Protein AF-A0A552J2L8-F1 (afdb_monomer)

Foldseek 3Di:
DDWDQDPVRDTDDPDPVVVVLVVLVVLCVVLVHDSVVVVVCVVVVVCPDPDSVVSVVVVVVVVVVVVD

Sequence (68 aa):
MPKILFKDGSILEVGINWDTFMSLVATTRKLEISFFEYVRDRISQLGNILSLATVIREQSSLNHFACS

Structure (mmCIF, N/CA/C/O backbone):
data_AF-A0A552J2L8-F1
#
_entry.id   AF-A0A552J2L8-F1
#
loop_
_atom_site.group_PDB
_atom_site.id
_atom_site.type_symbol
_atom_site.label_atom_id
_atom_site.label_alt_id
_atom_site.label_comp_id
_atom_site.label_asym_id
_atom_site.label_entity_id
_atom_site.label_seq_id
_atom_site.pdbx_PDB_ins_code
_atom_site.Cartn_x
_atom_site.Cartn_y
_atom_site.Cartn_z
_atom_site.occupancy
_atom_site.B_iso_or_equiv
_atom_site.auth_seq_id
_atom_site.auth_comp_id
_atom_site.auth_asym_id
_atom_site.auth_atom_id
_atom_site.pdbx_PDB_model_num
ATOM 1 N N . MET A 1 1 ? 18.904 2.395 -4.363 1.00 62.88 1 MET A N 1
ATOM 2 C CA . MET A 1 1 ? 18.205 2.264 -5.656 1.00 62.88 1 MET A CA 1
ATOM 3 C C . MET A 1 1 ? 18.533 0.900 -6.238 1.00 62.88 1 MET A C 1
ATOM 5 O O . MET A 1 1 ? 19.720 0.638 -6.432 1.00 62.88 1 MET A O 1
ATOM 9 N N . PRO A 1 2 ? 17.558 -0.005 -6.421 1.00 69.81 2 PRO A N 1
ATOM 10 C CA . PRO A 1 2 ? 17.830 -1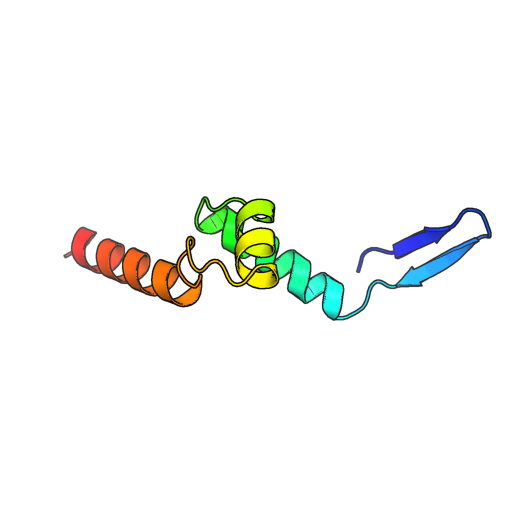.269 -7.088 1.00 69.81 2 PRO A CA 1
ATOM 11 C C . PRO A 1 2 ? 18.276 -1.011 -8.524 1.00 69.81 2 PRO A C 1
ATOM 13 O O . PRO A 1 2 ? 17.805 -0.087 -9.187 1.00 69.81 2 PRO A O 1
ATOM 16 N N . LYS A 1 3 ? 19.217 -1.832 -8.972 1.00 76.25 3 LYS A N 1
ATOM 17 C CA . LYS A 1 3 ? 19.797 -1.786 -10.308 1.00 76.25 3 LYS A CA 1
ATOM 18 C C . LYS A 1 3 ? 19.463 -3.102 -10.982 1.00 76.25 3 LYS A C 1
ATOM 20 O O . LYS A 1 3 ? 19.793 -4.157 -10.444 1.00 76.25 3 LYS A O 1
ATOM 25 N N . ILE A 1 4 ? 18.772 -3.044 -12.115 1.00 78.88 4 ILE A N 1
ATOM 26 C CA . ILE A 1 4 ? 18.489 -4.240 -12.907 1.00 78.88 4 ILE A CA 1
ATOM 27 C C . ILE A 1 4 ? 19.637 -4.393 -13.894 1.00 78.88 4 ILE A C 1
ATOM 29 O O . ILE A 1 4 ? 19.812 -3.540 -14.762 1.00 78.88 4 ILE A O 1
ATOM 33 N N . LEU A 1 5 ? 20.424 -5.457 -13.719 1.00 80.75 5 LEU A N 1
ATOM 34 C CA . LEU A 1 5 ? 21.461 -5.856 -14.661 1.00 80.75 5 LEU A CA 1
ATOM 35 C C . LEU A 1 5 ? 20.843 -6.793 -15.697 1.00 80.75 5 LEU A C 1
ATOM 37 O O . LEU A 1 5 ? 20.408 -7.900 -15.369 1.00 80.75 5 LEU A O 1
ATOM 41 N N . PHE A 1 6 ? 20.809 -6.350 -16.944 1.00 83.88 6 PHE A N 1
ATOM 42 C CA . PHE A 1 6 ? 20.386 -7.180 -18.060 1.00 83.88 6 PHE A CA 1
ATOM 43 C C . PHE A 1 6 ? 21.552 -8.043 -18.557 1.00 83.88 6 PHE A C 1
ATOM 45 O O . PHE A 1 6 ? 22.725 -7.747 -18.324 1.00 83.88 6 PHE A O 1
ATOM 52 N N . LYS A 1 7 ? 21.234 -9.147 -19.247 1.00 82.81 7 LYS A N 1
ATOM 53 C CA . LYS A 1 7 ? 22.239 -10.093 -19.773 1.00 82.81 7 LYS A CA 1
ATOM 54 C C . LYS A 1 7 ? 23.202 -9.468 -20.790 1.00 82.81 7 LYS A C 1
ATOM 56 O O . LYS A 1 7 ? 24.273 -10.019 -21.007 1.00 82.81 7 LYS A O 1
ATOM 61 N N . ASP A 1 8 ? 22.822 -8.352 -21.400 1.00 88.19 8 ASP A N 1
ATOM 62 C CA . ASP A 1 8 ? 23.647 -7.564 -22.319 1.00 88.19 8 ASP A CA 1
ATOM 63 C C . ASP A 1 8 ? 24.595 -6.584 -21.597 1.00 88.19 8 ASP A C 1
ATOM 65 O O . ASP A 1 8 ? 25.333 -5.848 -22.246 1.00 88.19 8 ASP A O 1
ATOM 69 N N . GLY A 1 9 ? 24.587 -6.572 -20.259 1.00 82.25 9 GLY A N 1
ATOM 70 C CA . GLY A 1 9 ? 25.404 -5.685 -19.436 1.00 82.25 9 GLY A CA 1
ATOM 71 C C . GLY A 1 9 ? 24.798 -4.300 -19.210 1.00 82.25 9 GLY A C 1
ATOM 72 O O . GLY A 1 9 ? 25.402 -3.493 -18.502 1.00 82.25 9 GLY A O 1
ATOM 73 N N . SER A 1 10 ? 23.613 -4.009 -19.758 1.00 75.50 10 SER A N 1
ATOM 74 C CA . SER A 1 10 ? 22.926 -2.748 -19.488 1.00 75.50 10 SER A CA 1
ATOM 75 C C . SER A 1 10 ? 22.391 -2.707 -18.052 1.00 75.50 10 SER A C 1
ATOM 77 O O . SER A 1 10 ? 21.961 -3.717 -17.485 1.00 75.50 10 SER A O 1
ATOM 79 N N . ILE A 1 11 ? 22.452 -1.521 -17.440 1.00 78.00 11 ILE A N 1
ATOM 80 C CA . ILE A 1 11 ? 21.963 -1.269 -16.084 1.00 78.00 11 ILE A CA 1
ATOM 81 C C . ILE A 1 11 ? 20.810 -0.277 -16.173 1.00 78.00 11 ILE A C 1
ATOM 83 O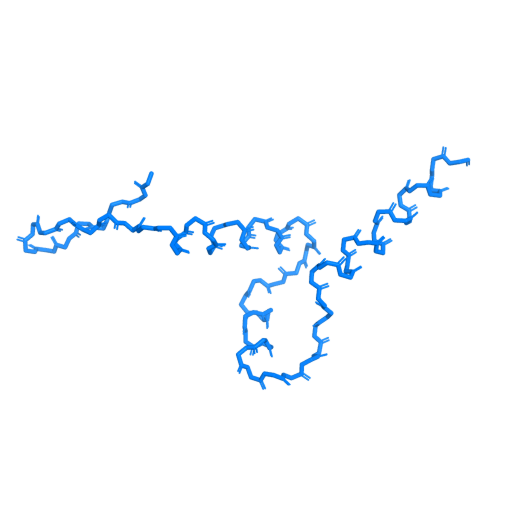 O . ILE A 1 11 ? 21.009 0.868 -16.574 1.00 78.00 11 ILE A O 1
ATOM 87 N N . LEU A 1 12 ? 19.620 -0.697 -15.746 1.00 75.50 12 LEU A N 1
ATOM 88 C CA . LEU A 1 12 ? 18.513 0.223 -15.507 1.00 75.50 12 LEU A CA 1
ATOM 89 C C . LEU A 1 12 ? 18.507 0.621 -14.033 1.00 75.50 12 LEU A C 1
ATOM 91 O O . LEU A 1 12 ? 18.281 -0.214 -13.150 1.00 75.50 12 LEU A O 1
ATOM 95 N N . GLU A 1 13 ? 18.742 1.905 -13.774 1.00 69.56 13 GLU A N 1
ATOM 96 C CA . GLU A 1 13 ? 18.397 2.499 -12.488 1.00 69.56 13 GLU A CA 1
ATOM 97 C C . GLU A 1 13 ? 16.880 2.648 -12.434 1.00 69.56 13 GLU A C 1
ATOM 99 O O . GLU A 1 13 ? 16.276 3.381 -13.220 1.00 69.56 13 GLU A O 1
ATOM 104 N N . VAL A 1 14 ? 16.243 1.900 -11.534 1.00 68.06 14 VAL A N 1
ATOM 105 C CA . VAL A 1 14 ? 14.795 1.993 -11.381 1.00 68.06 14 VAL A CA 1
ATOM 106 C C . VAL A 1 14 ? 14.500 3.308 -10.650 1.00 68.06 14 VAL A C 1
ATOM 108 O O . VAL A 1 14 ? 14.850 3.456 -9.482 1.00 68.06 14 VAL A O 1
ATOM 111 N N . GLY A 1 15 ? 13.957 4.291 -11.376 1.00 72.38 15 GLY A N 1
ATOM 112 C CA . GLY A 1 15 ? 13.759 5.668 -10.898 1.00 72.38 15 GLY A CA 1
ATOM 113 C C . GLY A 1 15 ? 12.583 5.849 -9.927 1.00 72.38 15 GLY A C 1
ATOM 114 O O . GLY A 1 15 ? 12.040 4.879 -9.411 1.00 72.38 15 GLY A O 1
ATOM 115 N N . ILE A 1 16 ? 12.147 7.103 -9.738 1.00 68.75 16 ILE A N 1
ATOM 116 C CA . ILE A 1 16 ? 11.128 7.586 -8.766 1.00 68.75 16 ILE A CA 1
ATOM 117 C C . ILE A 1 16 ? 9.865 6.705 -8.665 1.00 68.75 16 ILE A C 1
ATOM 119 O O . ILE A 1 16 ? 9.266 6.557 -7.594 1.00 68.75 16 ILE A O 1
ATOM 123 N N . ASN A 1 17 ? 9.460 6.077 -9.769 1.00 75.00 17 ASN A N 1
ATOM 124 C CA . ASN A 1 17 ? 8.311 5.176 -9.789 1.00 75.00 17 ASN A CA 1
ATOM 125 C C . ASN A 1 17 ? 8.523 3.962 -8.870 1.00 75.00 17 ASN A C 1
ATOM 127 O O . ASN A 1 17 ? 7.591 3.541 -8.193 1.00 75.00 17 ASN A O 1
ATOM 131 N N . TRP A 1 18 ? 9.743 3.435 -8.772 1.00 83.44 18 TRP A N 1
ATOM 132 C CA . TRP A 1 18 ? 10.063 2.324 -7.878 1.00 83.44 18 TRP A CA 1
ATOM 133 C C . TRP A 1 18 ? 9.900 2.679 -6.407 1.00 83.44 18 TRP A C 1
ATOM 135 O O . TRP A 1 18 ? 9.294 1.912 -5.664 1.00 83.44 18 TRP A O 1
ATOM 145 N N . ASP A 1 19 ? 10.383 3.849 -5.990 1.00 84.56 19 ASP A N 1
ATOM 146 C CA . ASP A 1 19 ? 10.261 4.299 -4.600 1.00 84.56 19 ASP A CA 1
ATOM 147 C C . ASP A 1 19 ? 8.794 4.484 -4.202 1.00 84.56 19 ASP A C 1
ATOM 149 O O . ASP A 1 19 ? 8.390 4.142 -3.087 1.00 84.56 19 ASP A O 1
ATOM 153 N N . THR A 1 20 ? 7.969 4.944 -5.145 1.00 87.50 20 THR A N 1
ATOM 154 C CA . THR A 1 20 ? 6.515 5.036 -4.972 1.00 87.50 20 THR A CA 1
ATOM 155 C C . THR A 1 20 ? 5.891 3.648 -4.799 1.00 87.50 20 THR A C 1
ATOM 157 O O . THR A 1 20 ? 5.128 3.424 -3.857 1.00 87.50 20 THR A O 1
ATOM 160 N N . PHE A 1 21 ? 6.255 2.685 -5.653 1.00 88.75 21 PHE A N 1
ATOM 161 C CA . PHE A 1 21 ? 5.797 1.295 -5.544 1.00 88.75 21 PHE A CA 1
ATOM 162 C C . PHE A 1 21 ? 6.220 0.650 -4.218 1.00 88.75 21 PHE A C 1
ATOM 164 O O . PHE A 1 21 ? 5.403 0.019 -3.550 1.00 88.75 21 PHE A O 1
ATOM 171 N N . MET A 1 22 ? 7.470 0.842 -3.798 1.00 91.56 22 MET A N 1
ATOM 172 C CA . MET A 1 22 ? 7.987 0.308 -2.536 1.00 91.56 22 MET A CA 1
ATOM 173 C C . MET A 1 22 ? 7.318 0.955 -1.323 1.00 91.56 22 MET A C 1
ATOM 175 O O . MET A 1 22 ? 6.978 0.253 -0.371 1.00 91.56 22 MET A O 1
ATOM 179 N N . SER A 1 23 ? 7.063 2.264 -1.366 1.00 93.31 23 SER A N 1
ATOM 180 C CA . SER A 1 23 ? 6.303 2.959 -0.320 1.00 93.31 23 SER A CA 1
ATOM 181 C C . SER A 1 23 ? 4.877 2.419 -0.218 1.00 93.31 23 SER A C 1
ATOM 183 O O . SER A 1 23 ? 4.370 2.205 0.886 1.00 93.31 23 SER A O 1
ATOM 185 N N . LEU A 1 24 ? 4.241 2.124 -1.356 1.00 95.00 24 LEU A N 1
ATOM 186 C CA . LEU A 1 24 ? 2.919 1.509 -1.389 1.00 95.00 24 LEU A CA 1
ATOM 187 C C . LEU A 1 24 ? 2.939 0.098 -0.785 1.00 95.00 24 LEU A C 1
ATOM 189 O O . LEU A 1 24 ? 2.137 -0.177 0.102 1.00 95.00 24 LEU A O 1
ATOM 193 N N . VAL A 1 25 ? 3.894 -0.755 -1.177 1.00 96.31 25 VAL A N 1
ATOM 194 C CA . VAL A 1 25 ? 4.093 -2.096 -0.587 1.00 96.31 25 VAL A CA 1
ATOM 195 C C . VAL A 1 25 ? 4.298 -2.012 0.927 1.00 96.31 25 VAL A C 1
ATOM 197 O O . VAL A 1 25 ? 3.702 -2.783 1.680 1.00 96.31 25 VAL A O 1
ATOM 200 N N . ALA A 1 26 ? 5.133 -1.082 1.393 1.00 96.44 26 ALA A N 1
ATOM 201 C CA . ALA A 1 26 ? 5.382 -0.889 2.818 1.00 96.44 26 ALA A CA 1
ATOM 202 C C . ALA A 1 26 ? 4.108 -0.463 3.563 1.00 96.44 26 ALA A C 1
ATOM 204 O O . ALA A 1 26 ? 3.846 -0.944 4.665 1.00 96.44 26 ALA A O 1
ATOM 205 N N . THR A 1 27 ? 3.299 0.405 2.954 1.00 96.44 27 THR A N 1
ATOM 206 C CA . THR A 1 27 ? 2.051 0.904 3.545 1.00 96.44 27 THR A CA 1
ATOM 207 C C . THR A 1 27 ? 0.998 -0.194 3.627 1.00 96.44 27 THR A C 1
ATOM 209 O O . THR A 1 27 ? 0.429 -0.407 4.692 1.00 96.44 27 THR A O 1
ATOM 212 N N . THR A 1 28 ? 0.773 -0.944 2.545 1.00 96.62 28 THR A N 1
ATOM 213 C CA . THR A 1 28 ? -0.208 -2.039 2.546 1.00 96.62 28 THR A CA 1
ATOM 214 C C . THR A 1 28 ? 0.180 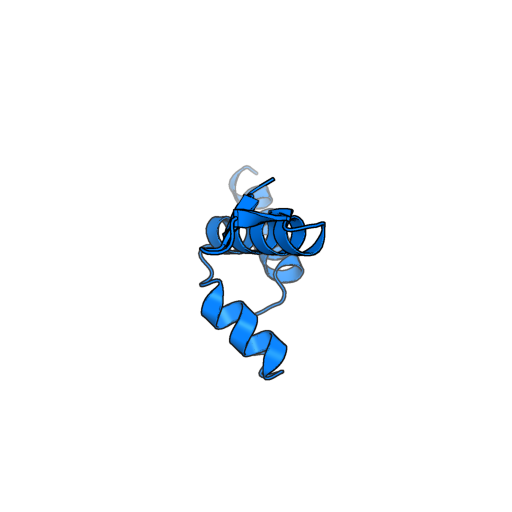-3.129 3.544 1.00 96.62 28 THR A C 1
ATOM 216 O O . THR A 1 28 ? -0.688 -3.631 4.244 1.00 96.62 28 THR A O 1
ATOM 219 N N . ARG A 1 29 ? 1.480 -3.424 3.708 1.00 95.88 29 ARG A N 1
ATOM 220 C CA . ARG A 1 29 ? 1.966 -4.357 4.743 1.00 95.88 29 ARG A CA 1
ATOM 221 C C . ARG A 1 29 ? 1.672 -3.882 6.165 1.00 95.88 29 ARG A C 1
ATOM 223 O O . ARG A 1 29 ? 1.252 -4.690 6.979 1.00 95.88 29 ARG A O 1
ATOM 230 N N . LYS A 1 30 ? 1.876 -2.593 6.463 1.00 95.38 30 LYS A N 1
ATOM 231 C CA . LYS A 1 30 ? 1.563 -2.021 7.788 1.00 95.38 30 LYS A CA 1
ATOM 232 C C . LYS A 1 30 ? 0.074 -2.084 8.123 1.00 95.38 30 LYS A C 1
ATOM 234 O O . LYS A 1 30 ? -0.269 -2.172 9.290 1.00 95.38 30 LYS A O 1
ATOM 239 N N . LEU A 1 31 ? -0.779 -2.007 7.105 1.00 95.12 31 LEU A N 1
ATOM 240 C CA . LEU A 1 31 ? -2.234 -2.058 7.244 1.00 95.12 31 LEU A CA 1
ATOM 241 C C . LEU A 1 31 ? -2.797 -3.480 7.106 1.00 95.12 31 LEU A C 1
ATOM 243 O O . LEU A 1 31 ? -4.012 -3.630 7.081 1.00 95.12 31 LEU A O 1
ATOM 247 N N . GLU A 1 32 ? -1.933 -4.492 6.963 1.00 95.81 32 GLU A N 1
ATOM 248 C CA . GLU A 1 32 ? -2.313 -5.893 6.729 1.00 95.81 32 GLU A CA 1
ATOM 249 C C . GLU A 1 32 ? -3.207 -6.096 5.487 1.00 95.81 32 GLU A C 1
ATOM 251 O O . GLU A 1 32 ? -4.008 -7.022 5.402 1.00 95.81 32 GLU A O 1
ATOM 256 N N . ILE A 1 33 ? -3.034 -5.240 4.475 1.00 96.25 33 ILE A N 1
ATOM 257 C CA . ILE A 1 33 ? -3.727 -5.306 3.185 1.00 96.25 33 ILE A CA 1
ATOM 258 C C . ILE A 1 33 ? -2.817 -5.979 2.154 1.00 96.25 33 ILE A C 1
ATOM 260 O O . ILE A 1 33 ? -1.634 -5.646 2.013 1.00 96.25 33 ILE A O 1
ATOM 264 N N . SER A 1 34 ? -3.379 -6.889 1.358 1.00 96.44 34 SER A N 1
ATOM 265 C CA . SER A 1 34 ? -2.679 -7.465 0.210 1.00 96.44 34 SER A CA 1
ATOM 266 C C . SER A 1 34 ? -2.374 -6.390 -0.836 1.00 96.44 34 SER A C 1
ATOM 268 O O . SER A 1 34 ? -3.272 -5.790 -1.430 1.00 96.44 34 SER A O 1
ATOM 270 N N . PHE A 1 35 ? -1.083 -6.175 -1.105 1.00 96.50 35 PHE A N 1
ATOM 271 C CA . PHE A 1 35 ? -0.626 -5.225 -2.121 1.00 96.50 35 PHE A CA 1
ATOM 272 C C . PHE A 1 35 ? -1.240 -5.515 -3.501 1.00 96.50 35 PHE A C 1
ATOM 274 O O . PHE A 1 35 ? -1.716 -4.604 -4.178 1.00 96.50 35 PHE A O 1
ATOM 281 N N . PHE A 1 36 ? -1.256 -6.784 -3.917 1.00 95.88 36 PHE A N 1
ATOM 282 C CA . PHE A 1 36 ? -1.744 -7.172 -5.241 1.00 95.88 36 PHE A CA 1
ATOM 283 C C . PHE A 1 36 ? -3.253 -6.985 -5.386 1.00 95.88 36 PHE A C 1
ATOM 285 O O . PHE A 1 36 ? -3.708 -6.535 -6.437 1.00 95.88 36 PHE A O 1
ATOM 292 N N . GLU A 1 37 ? -4.025 -7.299 -4.345 1.00 96.94 37 GLU A N 1
ATOM 293 C CA . GLU A 1 37 ? -5.474 -7.078 -4.361 1.00 96.94 37 GLU A CA 1
ATOM 294 C C . GLU A 1 37 ? -5.794 -5.586 -4.378 1.00 96.94 37 GLU A C 1
ATOM 296 O O . GLU A 1 37 ? -6.628 -5.160 -5.173 1.00 96.94 37 GLU A O 1
ATOM 301 N N . TYR A 1 38 ? -5.065 -4.779 -3.599 1.00 97.06 38 TYR A N 1
ATOM 302 C CA . TYR A 1 38 ? -5.211 -3.325 -3.606 1.00 97.06 38 TYR A CA 1
ATOM 303 C C . TYR A 1 38 ? -4.935 -2.716 -4.987 1.00 97.06 38 TYR A C 1
ATOM 305 O O . TYR A 1 38 ? -5.716 -1.906 -5.486 1.00 97.06 38 TYR A O 1
ATOM 313 N N . VAL A 1 39 ? -3.843 -3.124 -5.642 1.00 95.62 39 VAL A N 1
ATOM 314 C CA . VAL A 1 39 ? -3.512 -2.644 -6.992 1.00 95.62 39 VAL A CA 1
ATOM 315 C C . VAL A 1 39 ? -4.560 -3.098 -8.009 1.00 95.62 39 VAL A C 1
ATOM 317 O O . VAL A 1 39 ? -5.013 -2.284 -8.813 1.00 95.62 39 VAL A O 1
ATOM 320 N N . ARG A 1 40 ? -4.988 -4.368 -7.961 1.00 96.38 40 ARG A N 1
ATOM 321 C CA . ARG A 1 40 ? -6.034 -4.894 -8.852 1.00 96.38 40 ARG A CA 1
ATOM 322 C C . ARG A 1 40 ? -7.334 -4.108 -8.704 1.00 96.38 40 ARG A C 1
ATOM 324 O O . ARG A 1 40 ? -7.915 -3.731 -9.719 1.00 96.38 40 ARG A O 1
ATOM 331 N N . ASP A 1 41 ? -7.760 -3.859 -7.469 1.00 97.19 41 ASP A N 1
ATOM 332 C CA . ASP A 1 41 ? -8.962 -3.094 -7.146 1.00 97.19 41 ASP A CA 1
ATOM 333 C C . ASP A 1 41 ? -8.911 -1.677 -7.731 1.00 97.19 41 ASP A C 1
ATOM 335 O O . ASP A 1 41 ? -9.870 -1.243 -8.367 1.00 97.19 41 ASP A O 1
ATOM 339 N N . ARG A 1 42 ? -7.768 -0.987 -7.598 1.00 95.25 42 ARG A N 1
ATOM 340 C CA . ARG A 1 42 ? -7.583 0.378 -8.117 1.00 95.25 42 ARG A CA 1
ATOM 341 C C . ARG A 1 42 ? -7.515 0.448 -9.635 1.00 95.25 42 ARG A C 1
ATOM 343 O O . ARG A 1 42 ? -8.141 1.328 -10.215 1.00 95.25 42 ARG A O 1
ATOM 350 N N . ILE A 1 43 ? -6.796 -0.471 -10.279 1.00 95.69 43 ILE A N 1
ATOM 351 C CA . ILE A 1 43 ? -6.709 -0.520 -11.748 1.00 95.69 43 ILE A CA 1
ATOM 352 C C . ILE A 1 43 ? -8.075 -0.859 -12.351 1.00 95.69 43 ILE A C 1
ATOM 354 O O . ILE A 1 43 ? -8.477 -0.262 -13.345 1.00 95.69 43 ILE A O 1
ATOM 358 N N . SER A 1 44 ? -8.795 -1.792 -11.7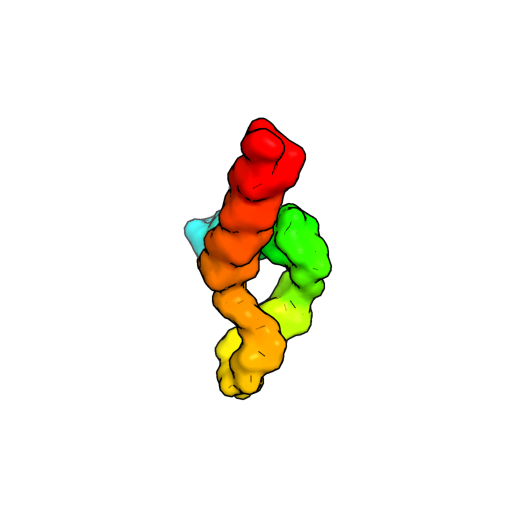28 1.00 97.38 44 SER A N 1
ATOM 359 C CA . SER A 1 44 ? -10.109 -2.251 -12.191 1.00 97.38 44 SER A CA 1
ATOM 360 C C . SER A 1 44 ? -11.261 -1.357 -11.713 1.00 97.38 44 SER A C 1
ATOM 362 O O . SER A 1 44 ? -12.406 -1.624 -12.057 1.00 97.38 44 SER A O 1
ATOM 364 N N . GLN A 1 45 ? -10.965 -0.321 -10.918 1.00 95.19 45 GLN A N 1
ATOM 365 C CA . GLN A 1 45 ? -11.930 0.625 -10.344 1.00 95.19 45 GLN A CA 1
ATOM 366 C C . GLN A 1 45 ? -13.095 -0.059 -9.602 1.00 95.19 45 GLN A C 1
ATOM 368 O O . GLN A 1 45 ? -14.224 0.421 -9.635 1.00 95.19 45 GLN A O 1
ATOM 373 N N . LEU A 1 46 ? -12.824 -1.184 -8.929 1.00 94.88 46 LEU A N 1
ATOM 374 C CA . LEU A 1 46 ? -13.862 -1.974 -8.254 1.00 94.88 46 LEU A CA 1
ATOM 375 C C . LEU A 1 46 ? -14.368 -1.286 -6.981 1.00 94.88 46 LEU A C 1
ATOM 377 O O . LEU A 1 46 ? -15.553 -1.356 -6.678 1.00 94.88 46 LEU A O 1
ATOM 381 N N . GLY A 1 47 ? -13.475 -0.617 -6.242 1.00 93.00 47 GLY A N 1
ATOM 382 C CA . GLY A 1 47 ? -13.829 0.089 -5.011 1.00 93.00 47 GLY A CA 1
ATOM 383 C C . GLY A 1 47 ? -14.153 -0.831 -3.828 1.00 93.00 47 GLY A C 1
ATOM 384 O O . GLY A 1 47 ? -14.736 -0.367 -2.852 1.00 93.0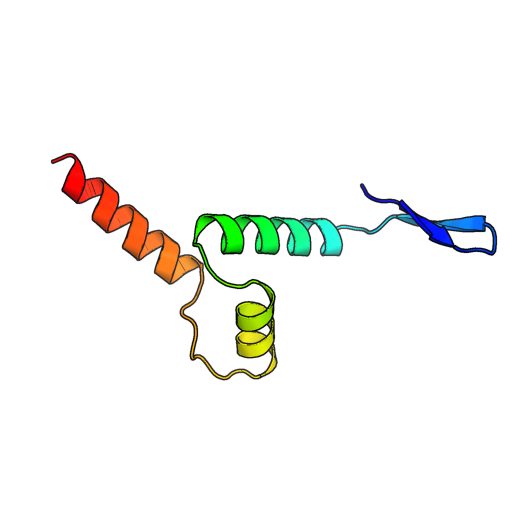0 47 GLY A O 1
ATOM 385 N N . ASN A 1 48 ? -13.761 -2.107 -3.886 1.00 95.25 48 ASN A N 1
ATOM 386 C CA . ASN A 1 48 ? -13.980 -3.082 -2.817 1.00 95.25 48 ASN A CA 1
ATOM 387 C C . ASN A 1 48 ? -13.069 -2.815 -1.614 1.00 95.25 48 ASN A C 1
ATOM 389 O O . ASN A 1 48 ? -13.452 -3.063 -0.473 1.00 95.25 48 ASN A O 1
ATOM 393 N N . ILE A 1 49 ? -11.853 -2.318 -1.862 1.00 95.44 49 ILE A N 1
ATOM 394 C CA . ILE A 1 49 ? -10.900 -1.972 -0.805 1.00 95.44 49 ILE A CA 1
ATOM 395 C C . ILE A 1 49 ? -10.931 -0.458 -0.584 1.00 95.44 49 ILE A C 1
ATOM 397 O O . ILE A 1 49 ? -10.737 0.331 -1.519 1.00 95.44 49 ILE A O 1
ATOM 401 N N . LEU A 1 50 ? -11.132 -0.039 0.670 1.00 95.44 50 LEU A N 1
ATOM 402 C CA . LEU A 1 50 ? -11.093 1.371 1.070 1.00 95.44 50 LEU A CA 1
ATOM 403 C C . LEU A 1 50 ? -9.757 2.031 0.699 1.00 95.44 50 LEU A C 1
ATOM 405 O O . LEU A 1 50 ? -8.724 1.380 0.525 1.00 95.44 50 LEU A O 1
ATOM 409 N N . SER A 1 51 ? -9.761 3.357 0.547 1.00 94.69 51 SER A N 1
ATOM 410 C CA . SER A 1 51 ? -8.512 4.095 0.328 1.00 94.69 51 SER A CA 1
ATOM 411 C C . SER A 1 51 ? -7.575 3.902 1.521 1.00 94.69 51 SER A C 1
ATOM 413 O O . SER A 1 51 ? -8.030 3.921 2.664 1.00 94.69 51 SER A O 1
ATOM 415 N N . LEU A 1 52 ? -6.266 3.749 1.277 1.00 95.12 52 LEU A N 1
ATOM 416 C CA . LEU A 1 52 ? -5.308 3.579 2.379 1.00 95.12 52 LEU A CA 1
ATOM 417 C C . LEU A 1 52 ? -5.366 4.762 3.355 1.00 95.12 52 LEU A C 1
ATOM 419 O O . LEU A 1 52 ? -5.237 4.565 4.556 1.00 95.12 52 LEU A O 1
ATOM 423 N N . ALA A 1 53 ? -5.643 5.973 2.861 1.00 94.12 53 ALA A N 1
ATOM 424 C CA . ALA A 1 53 ? -5.842 7.155 3.698 1.00 94.12 53 ALA A CA 1
ATOM 425 C C . ALA A 1 53 ? -7.048 7.012 4.645 1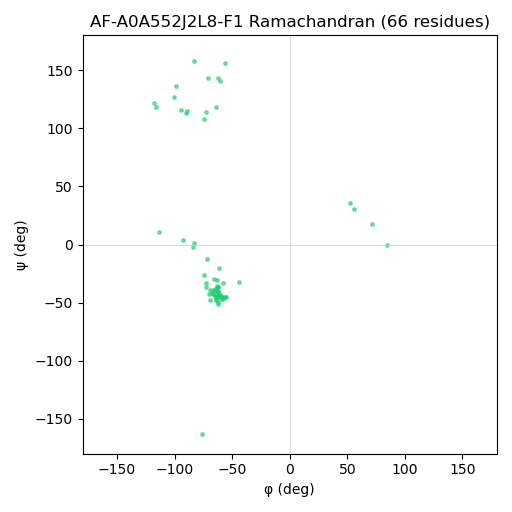.00 94.12 53 ALA A C 1
ATOM 427 O O . ALA A 1 53 ? -6.958 7.382 5.815 1.00 94.12 53 ALA A O 1
ATOM 428 N N . THR A 1 54 ? -8.158 6.449 4.158 1.00 94.88 54 THR A N 1
ATOM 429 C CA . THR A 1 54 ? -9.341 6.157 4.980 1.00 94.88 54 THR A CA 1
ATOM 430 C C . THR A 1 54 ? -8.998 5.154 6.077 1.00 94.88 54 THR A C 1
ATOM 432 O O . THR A 1 54 ? -9.254 5.435 7.245 1.00 94.88 54 THR A O 1
ATOM 435 N N . VAL A 1 55 ? -8.343 4.046 5.717 1.00 94.25 55 VAL A N 1
ATOM 436 C CA . VAL A 1 55 ? -7.955 2.993 6.670 1.00 94.25 55 VAL A CA 1
ATOM 437 C C . VAL A 1 55 ? -7.003 3.540 7.740 1.00 94.25 55 VAL A C 1
ATOM 439 O O . VAL A 1 55 ? -7.201 3.296 8.926 1.00 94.25 55 VAL A O 1
ATOM 442 N N . ILE A 1 56 ? -6.005 4.343 7.348 1.00 94.00 56 ILE A N 1
ATOM 443 C CA . ILE A 1 56 ? -5.069 4.990 8.283 1.00 94.00 56 ILE A CA 1
ATOM 444 C C . ILE A 1 56 ? -5.818 5.874 9.282 1.00 94.00 56 ILE A C 1
ATOM 446 O O . ILE A 1 56 ? -5.530 5.828 10.479 1.00 94.00 56 ILE A O 1
ATOM 450 N N . ARG A 1 57 ? -6.775 6.680 8.809 1.00 93.50 57 ARG A N 1
ATOM 451 C CA . ARG A 1 57 ? -7.575 7.560 9.669 1.00 93.50 57 ARG A CA 1
ATOM 452 C C . ARG A 1 57 ? -8.409 6.759 10.668 1.00 93.50 57 ARG A C 1
ATOM 454 O O . ARG A 1 57 ? -8.428 7.105 11.846 1.00 93.50 57 ARG A O 1
ATOM 461 N N . GLU A 1 58 ? -9.063 5.697 10.209 1.00 90.56 58 GLU A N 1
ATOM 462 C CA . GLU A 1 58 ? -9.882 4.825 11.057 1.00 90.56 58 GLU A CA 1
ATOM 463 C C . GLU A 1 58 ? -9.033 4.141 12.134 1.00 90.56 58 GLU A C 1
ATOM 465 O O . GLU A 1 58 ? -9.323 4.291 13.321 1.00 90.56 58 GLU A O 1
ATOM 470 N N . GLN A 1 59 ? -7.922 3.499 11.761 1.00 88.50 59 GLN A N 1
ATOM 471 C CA . GLN A 1 59 ? -7.034 2.835 12.724 1.00 88.50 59 GLN A CA 1
ATOM 472 C C . GLN A 1 59 ? -6.404 3.817 13.720 1.00 88.50 59 GLN A C 1
ATOM 474 O O . GLN A 1 59 ? -6.302 3.524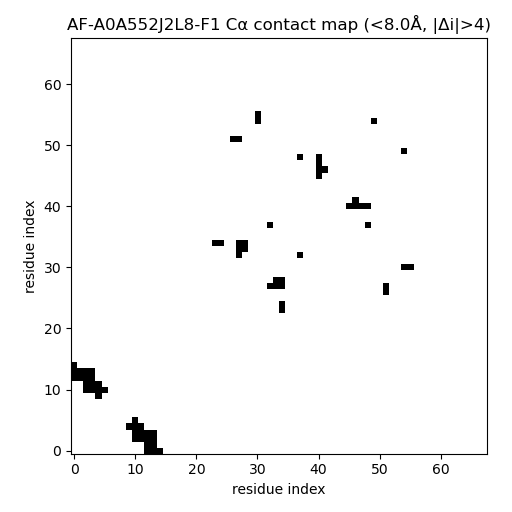 14.911 1.00 88.50 59 GLN A O 1
ATOM 479 N N . SER A 1 60 ? -6.018 5.010 13.261 1.00 86.62 60 SER A N 1
ATOM 480 C CA . SER A 1 60 ? -5.450 6.040 14.139 1.00 86.62 60 SER A CA 1
ATOM 481 C C . SER A 1 60 ? -6.467 6.539 15.163 1.00 86.62 60 SER A C 1
ATOM 483 O O . SER A 1 60 ? -6.106 6.770 16.315 1.00 86.62 60 SER A O 1
ATOM 485 N N . SER A 1 61 ? -7.738 6.675 14.768 1.00 80.88 61 SER A N 1
ATOM 486 C CA . SER A 1 61 ? -8.804 7.060 15.695 1.00 80.88 61 SER A CA 1
ATOM 487 C C . SER A 1 61 ? -9.012 6.003 16.783 1.00 80.88 61 SER A C 1
ATOM 489 O O . SER A 1 61 ? -9.031 6.346 17.959 1.00 80.88 61 SER A O 1
ATOM 491 N N . LEU A 1 62 ? -9.045 4.716 16.420 1.00 76.31 62 LEU A N 1
ATOM 492 C CA . LEU A 1 62 ? -9.188 3.611 17.375 1.00 76.31 62 LEU A CA 1
ATOM 493 C C . LEU A 1 62 ? -8.032 3.564 18.383 1.00 76.31 62 LEU A C 1
ATOM 495 O O . LEU A 1 62 ? -8.265 3.418 19.581 1.00 76.31 62 LEU A O 1
ATOM 499 N N . ASN A 1 63 ? -6.797 3.761 17.916 1.00 71.06 63 ASN A N 1
ATOM 500 C CA . ASN A 1 63 ? -5.618 3.789 18.785 1.00 71.06 63 ASN A CA 1
ATOM 501 C C . ASN A 1 63 ? -5.611 4.982 19.752 1.00 71.06 63 ASN A C 1
ATOM 503 O O . ASN A 1 63 ? -5.076 4.865 20.851 1.00 71.06 63 ASN A O 1
ATOM 507 N N . HIS A 1 64 ? -6.211 6.115 19.376 1.00 63.69 64 HIS A N 1
ATOM 508 C CA . HIS A 1 64 ? -6.362 7.260 20.277 1.00 63.69 64 HIS A CA 1
ATOM 509 C C . HIS A 1 64 ? -7.311 6.936 21.442 1.00 63.69 64 HIS A C 1
ATOM 511 O O . HIS A 1 64 ? -7.004 7.239 22.592 1.00 63.69 64 HIS A O 1
ATOM 517 N N . PHE A 1 65 ? -8.431 6.262 21.162 1.00 58.22 65 PHE A N 1
ATOM 518 C CA . PHE A 1 65 ? -9.419 5.901 22.185 1.00 58.22 65 PHE A CA 1
ATOM 519 C C . PHE A 1 65 ? -8.971 4.751 23.096 1.00 58.22 65 PHE A C 1
ATOM 521 O 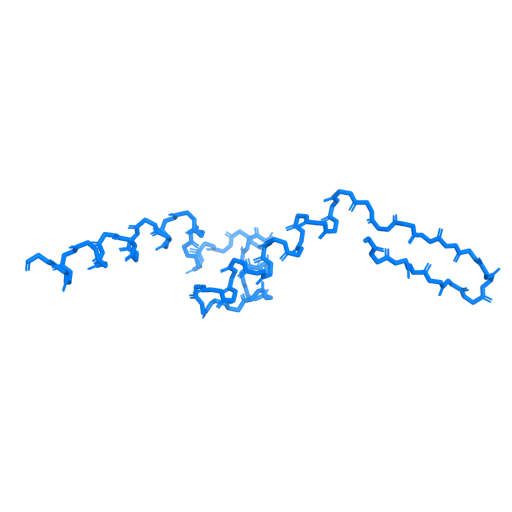O . PHE A 1 65 ? -9.398 4.688 24.242 1.00 58.22 65 PHE A O 1
ATOM 528 N N . ALA A 1 66 ? -8.092 3.861 22.629 1.00 56.69 66 ALA A N 1
ATOM 529 C CA . ALA A 1 66 ? -7.588 2.739 23.427 1.00 56.69 66 ALA A CA 1
ATOM 530 C C . ALA A 1 66 ? -6.603 3.145 24.548 1.00 56.69 66 ALA A C 1
ATOM 532 O O . ALA A 1 66 ? -6.290 2.324 25.406 1.00 56.69 66 ALA A O 1
ATO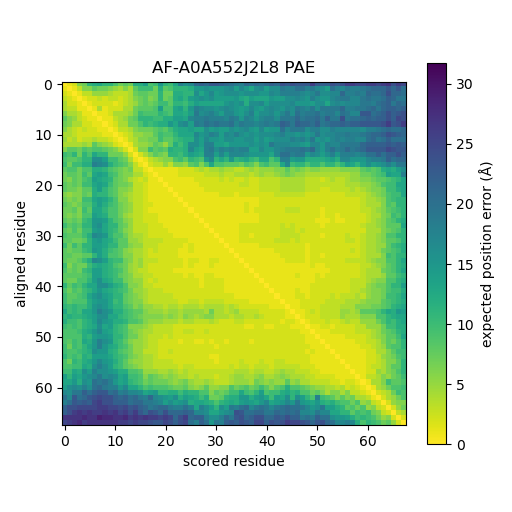M 533 N N . CYS A 1 67 ? -6.109 4.388 24.544 1.00 51.94 67 CYS A N 1
ATOM 534 C CA . CYS A 1 67 ? -5.182 4.927 25.548 1.00 51.94 67 CYS A CA 1
ATOM 535 C C . CYS A 1 67 ? -5.808 6.055 26.401 1.00 51.94 67 CYS A C 1
ATOM 537 O O . CYS A 1 67 ? -5.081 6.763 27.100 1.00 51.94 67 CYS A O 1
ATOM 539 N N . SER A 1 68 ? -7.130 6.252 26.307 1.00 49.19 68 SER A N 1
ATOM 540 C CA . SER A 1 68 ? -7.879 7.287 27.040 1.00 49.19 68 SER A CA 1
ATOM 541 C C . SER A 1 68 ? -8.455 6.770 28.355 1.00 49.19 68 SER A C 1
ATOM 543 O O . SER A 1 68 ? -8.960 5.626 28.356 1.00 49.19 68 SER A O 1
#

Mean predicted aligned error: 8.08 Å

Organism: NCBI:txid2486266

Nearest PDB structures (foldseek):
  4e91-assembly2_B  TM=2.734E-01  e=2.203E+00  Human immunodeficiency virus 1
  2pwo-assembly1_B  TM=2.588E-01  e=2.359E+00  Human immunodeficiency virus 1
  5up4-assembly1_G  TM=3.393E-01  e=6.154E+00  Human immunodeficiency virus 1
  7snq-assembly1_F  TM=2.683E-01  e=9.938E+00  Human immunodeficiency virus type 1 BH10

Solvent-accessible surface area (backbone atoms only — not comparable to full-atom values): 4172 Å² total; per-residue (Å²): 123,65,68,49,74,44,96,88,69,50,73,48,73,58,52,76,68,49,59,52,52,50,52,48,46,53,49,26,56,77,70,76,42,59,53,67,57,53,50,50,30,61,76,68,65,66,69,82,64,77,55,69,68,56,52,51,52,53,54,50,51,52,58,56,59,74,75,108

Radius of gyration: 16.93 Å; Cα contacts (8 Å, |Δi|>4): 36; chains: 1; bounding box: 39×18×49 Å

Secondary structure (DSSP, 8-state):
--EEE-TTS-EEE--HHHHHHHHHHHHHHHTT--HHHHHHHHHTT---SPPHHHHHHHHHHHHHHTT-

pLDDT: mean 85.89, std 12.57, range [49.19, 97.38]